Protein AF-Q0AI77-F1 (afdb_monomer)

Radius of gyration: 28.35 Å; Cα contacts (8 Å, |Δi|>4): 53; chains: 1; bounding box: 65×17×104 Å

Organism: Nitrosomonas eutropha (strain DSM 101675 / C91 / Nm57) (NCBI:txid335283)

Solvent-accessible surface area (backbone atoms only — not comparable to full-atom values): 8516 Å² total; per-residue (Å²): 138,90,80,80,88,79,81,89,73,80,82,80,58,65,65,64,56,50,51,56,51,51,53,48,52,52,51,51,49,55,51,50,53,52,51,52,50,52,51,50,55,53,51,50,51,53,55,52,52,49,51,48,50,52,53,53,49,52,51,49,57,54,66,71,29,68,75,51,51,75,75,41,63,79,51,50,58,53,50,24,54,49,50,32,50,52,40,51,56,53,47,55,51,49,52,56,50,51,52,53,52,51,54,53,48,50,54,49,48,65,62,43,72,78,50,93,56,66,71,59,56,57,60,47,55,50,52,70,49,51,53,58,53,54,51,51,49,52,44,52,53,52,35,50,40,28,76,73,70,100

Structure (mmCIF, N/CA/C/O backbone):
data_AF-Q0AI77-F1
#
_entry.id   AF-Q0AI77-F1
#
loop_
_atom_site.group_PDB
_atom_site.id
_atom_site.type_symbol
_atom_site.label_atom_id
_atom_site.label_alt_id
_atom_site.label_comp_id
_atom_site.label_asym_id
_atom_site.label_entity_id
_atom_site.label_seq_id
_atom_site.pdbx_PDB_ins_code
_atom_site.Cartn_x
_atom_site.Cartn_y
_atom_site.Cartn_z
_atom_site.occupancy
_atom_site.B_iso_or_equiv
_atom_site.auth_seq_id
_atom_site.auth_comp_id
_atom_site.auth_asym_id
_atom_site.auth_atom_id
_atom_site.pdbx_PDB_model_num
ATOM 1 N N . MET A 1 1 ? -44.154 5.226 77.833 1.00 37.69 1 MET A N 1
ATOM 2 C CA . MET A 1 1 ? -42.710 5.362 77.548 1.00 37.69 1 MET A CA 1
ATOM 3 C C . MET A 1 1 ? -42.528 5.456 76.041 1.00 37.69 1 MET A C 1
ATOM 5 O O . MET A 1 1 ? -42.998 4.585 75.324 1.00 37.69 1 MET A O 1
ATOM 9 N N . ASN A 1 2 ? -41.966 6.579 75.597 1.00 35.62 2 ASN A N 1
ATOM 10 C CA . ASN A 1 2 ? -41.735 6.973 74.206 1.00 35.62 2 ASN A CA 1
ATOM 11 C C . ASN A 1 2 ? -40.551 6.199 73.611 1.00 35.62 2 ASN A C 1
ATOM 13 O O . ASN A 1 2 ? -39.476 6.234 74.203 1.00 35.62 2 ASN A O 1
ATOM 17 N N . TYR A 1 3 ? -40.706 5.620 72.418 1.00 38.75 3 TYR A N 1
ATOM 18 C CA . TYR A 1 3 ? -39.568 5.252 71.571 1.00 38.75 3 TYR A CA 1
ATOM 19 C C . TYR A 1 3 ? -39.548 6.137 70.325 1.00 38.75 3 TYR A C 1
ATOM 21 O O . TYR A 1 3 ? -40.513 6.231 69.568 1.00 38.75 3 TYR A O 1
ATOM 29 N N . GLN A 1 4 ? -38.433 6.852 70.193 1.00 40.50 4 GLN A N 1
ATOM 30 C CA . GLN A 1 4 ? -38.133 7.831 69.160 1.00 40.50 4 GLN A CA 1
ATOM 31 C C . GLN A 1 4 ? -38.149 7.243 67.743 1.00 40.50 4 GLN A C 1
ATOM 33 O O . GLN A 1 4 ? -37.592 6.184 67.468 1.00 40.50 4 GLN A O 1
ATOM 38 N N . LYS A 1 5 ? -38.691 8.058 66.829 1.00 43.62 5 LYS A N 1
ATOM 39 C CA . LYS A 1 5 ? -38.394 8.122 65.391 1.00 43.62 5 LYS A CA 1
ATOM 40 C C . LYS A 1 5 ? -36.917 7.839 65.075 1.00 43.62 5 LYS A C 1
ATOM 42 O O . LYS A 1 5 ? -36.057 8.618 65.479 1.00 43.62 5 LYS A O 1
ATOM 47 N N . ILE A 1 6 ? -36.660 6.893 64.171 1.00 44.53 6 ILE A N 1
ATOM 48 C CA . ILE A 1 6 ? -35.495 6.961 63.278 1.00 44.53 6 ILE A CA 1
ATOM 49 C C . ILE A 1 6 ? -36.014 7.084 61.846 1.00 44.53 6 ILE A C 1
ATOM 51 O O . ILE A 1 6 ? -36.547 6.162 61.239 1.00 44.53 6 ILE A O 1
ATOM 55 N N . SER A 1 7 ? -35.898 8.311 61.348 1.00 39.50 7 SER A N 1
ATOM 56 C CA . SER A 1 7 ? -36.171 8.738 59.982 1.00 39.50 7 SER A CA 1
ATOM 57 C C . SER A 1 7 ? -35.204 8.043 59.018 1.00 39.50 7 SER A C 1
ATOM 59 O O . SER A 1 7 ? -34.034 8.417 58.958 1.00 39.50 7 SER A O 1
ATOM 61 N N . PHE A 1 8 ? -35.691 7.098 58.212 1.00 40.50 8 PHE A N 1
ATOM 62 C CA . PHE A 1 8 ? -34.935 6.483 57.115 1.00 40.50 8 PHE A CA 1
ATOM 63 C C . PHE A 1 8 ? -34.782 7.489 55.959 1.00 40.50 8 PHE A C 1
ATOM 65 O O . PHE A 1 8 ? -35.540 7.510 54.989 1.00 40.50 8 PHE A O 1
ATOM 72 N N . ARG A 1 9 ? -33.828 8.414 56.101 1.00 44.12 9 ARG A N 1
ATOM 73 C CA . ARG A 1 9 ? -33.511 9.439 55.103 1.00 44.12 9 ARG A CA 1
ATOM 74 C C . ARG A 1 9 ? -32.333 8.952 54.247 1.00 44.12 9 ARG A C 1
ATOM 76 O O . ARG A 1 9 ? -31.189 9.040 54.660 1.00 44.12 9 ARG A O 1
ATOM 83 N N . ARG A 1 10 ? -32.650 8.477 53.038 1.00 49.41 10 ARG A N 1
ATOM 84 C CA . ARG A 1 10 ? -31.887 8.686 51.790 1.00 49.41 10 ARG A CA 1
ATOM 85 C C . ARG A 1 10 ? -30.363 8.413 51.854 1.00 49.41 10 ARG A C 1
ATOM 87 O O . ARG A 1 10 ? -29.568 9.344 51.859 1.00 49.41 10 ARG A O 1
ATOM 94 N N . LEU A 1 11 ? -29.959 7.145 51.751 1.00 41.09 11 LEU A N 1
ATOM 95 C CA . LEU A 1 11 ? -28.611 6.748 51.309 1.00 41.09 11 LEU A CA 1
ATOM 96 C C . LEU A 1 11 ? -28.639 6.421 49.808 1.00 41.09 11 LEU A C 1
ATOM 98 O O . LEU A 1 11 ? -28.479 5.282 49.382 1.00 41.09 11 LEU A O 1
ATOM 102 N N . THR A 1 12 ? -28.845 7.441 48.974 1.00 46.66 12 THR A N 1
ATOM 103 C CA . THR A 1 12 ? -28.335 7.393 47.598 1.00 46.66 12 THR A CA 1
ATOM 104 C C . THR A 1 12 ? -26.819 7.516 47.699 1.00 46.66 12 THR A C 1
ATOM 106 O O . THR A 1 12 ? -26.279 8.610 47.840 1.00 46.66 12 THR A O 1
ATOM 109 N N . SER A 1 13 ? -26.153 6.366 47.737 1.00 42.06 13 SER A N 1
ATOM 110 C CA . SER A 1 13 ? -24.713 6.221 47.916 1.00 42.06 13 SER A CA 1
ATOM 111 C C . SER A 1 13 ? -23.911 7.054 46.894 1.00 42.06 13 SER A C 1
ATOM 113 O O . SER A 1 13 ? -24.087 6.835 45.690 1.00 42.06 13 SER A O 1
ATOM 115 N N . PRO A 1 14 ? -22.967 7.918 47.315 1.00 45.66 14 PRO A N 1
ATOM 116 C CA . PRO A 1 14 ? -22.027 8.591 46.407 1.00 45.66 14 PRO A CA 1
ATOM 117 C C . PRO A 1 14 ? -21.077 7.608 45.695 1.00 45.66 14 PRO A C 1
ATOM 119 O O . PRO A 1 14 ? -20.509 7.925 44.655 1.00 45.66 14 PRO A O 1
ATOM 122 N N . ILE A 1 15 ? -20.965 6.377 46.202 1.00 44.72 15 ILE A N 1
ATOM 123 C CA . ILE A 1 15 ? -20.108 5.309 45.668 1.00 44.72 15 ILE A CA 1
ATOM 124 C C . ILE A 1 15 ? -20.536 4.889 44.248 1.00 44.72 15 ILE A C 1
ATOM 126 O O . ILE A 1 15 ? -19.687 4.663 43.389 1.00 44.72 15 ILE A O 1
ATOM 130 N N . CYS A 1 16 ? -21.842 4.865 43.956 1.00 41.12 16 CYS A N 1
ATOM 131 C CA . CYS A 1 16 ? -22.358 4.486 42.634 1.00 41.12 16 CYS A CA 1
ATOM 132 C C . CYS A 1 16 ? -22.179 5.605 41.581 1.00 41.12 16 CYS A C 1
ATOM 134 O O . CYS A 1 16 ? -22.025 5.337 40.390 1.00 41.12 16 CYS A O 1
ATOM 136 N N . ALA A 1 17 ? -22.145 6.870 42.017 1.00 45.28 17 ALA A N 1
ATOM 137 C CA . ALA A 1 17 ? -21.835 8.013 41.156 1.00 45.28 17 ALA A CA 1
ATOM 138 C C . ALA A 1 17 ? -20.324 8.123 40.882 1.00 45.28 17 ALA A C 1
ATOM 140 O O . ALA A 1 17 ? -19.922 8.389 39.747 1.00 45.28 17 ALA A O 1
ATOM 141 N N . GLN A 1 18 ? -19.492 7.845 41.893 1.00 45.38 18 GLN A N 1
ATOM 142 C CA . GLN A 1 18 ? -18.037 7.806 41.770 1.00 45.38 18 GLN A CA 1
ATOM 143 C C . GLN A 1 18 ? -17.593 6.685 40.818 1.00 45.38 18 GLN A C 1
ATOM 145 O O . GLN A 1 18 ? -16.852 6.972 39.878 1.00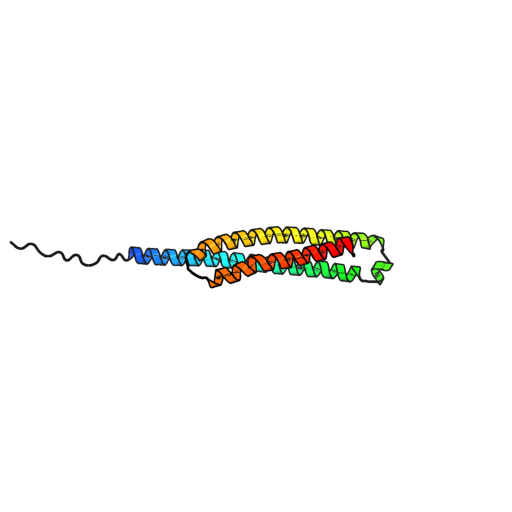 45.38 18 GLN A O 1
ATOM 150 N N . SER A 1 19 ? -18.101 5.450 4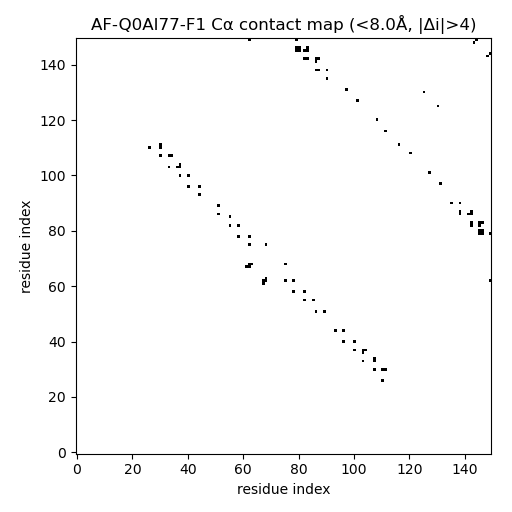0.979 1.00 49.38 19 SER A N 1
ATOM 151 C CA . SER A 1 19 ? -17.725 4.319 40.108 1.00 49.38 19 SER A CA 1
ATOM 152 C C . SER A 1 19 ? -18.095 4.590 38.648 1.00 49.38 19 SER A C 1
ATOM 154 O O . SER A 1 19 ? -17.266 4.435 37.756 1.00 49.38 19 SER A O 1
ATOM 156 N N . ARG A 1 20 ? -19.289 5.148 38.406 1.00 53.06 20 ARG A N 1
ATOM 157 C CA . ARG A 1 20 ? -19.756 5.534 37.068 1.00 53.06 20 ARG A CA 1
ATOM 158 C C . ARG A 1 20 ? -18.904 6.641 36.431 1.00 53.06 20 ARG A C 1
ATOM 160 O O . ARG A 1 20 ? -18.790 6.689 35.207 1.00 53.06 20 ARG A O 1
ATOM 167 N N . SER A 1 21 ? -18.316 7.536 37.228 1.00 60.12 21 SER A N 1
ATOM 168 C CA . SER A 1 21 ? -17.418 8.590 36.733 1.00 60.12 21 SER A CA 1
ATOM 169 C C . SER A 1 21 ? -16.022 8.058 36.381 1.00 60.12 21 SER A C 1
ATOM 171 O O . SER A 1 21 ? -15.452 8.461 35.366 1.00 60.12 21 SER A O 1
ATOM 173 N N . THR A 1 22 ? -15.501 7.111 37.166 1.00 62.84 22 THR A N 1
ATOM 174 C CA . THR A 1 22 ? -14.186 6.493 36.949 1.00 62.84 22 THR A CA 1
ATOM 175 C C . THR A 1 22 ? -14.222 5.516 35.773 1.00 62.84 22 THR A C 1
ATOM 177 O O . THR A 1 22 ? -13.325 5.551 34.934 1.00 62.84 22 THR A O 1
ATOM 180 N N . ASP A 1 23 ? -15.305 4.744 35.627 1.00 66.19 23 ASP A N 1
ATOM 181 C CA . ASP A 1 23 ? -15.529 3.849 34.484 1.00 66.19 23 ASP A CA 1
ATOM 182 C C . ASP A 1 23 ? -15.631 4.616 33.161 1.00 66.19 23 ASP A C 1
ATOM 184 O O . ASP A 1 23 ? -15.069 4.196 32.148 1.00 66.19 23 ASP A O 1
ATOM 188 N N . LYS A 1 24 ? -16.298 5.780 33.160 1.00 68.81 24 LYS A N 1
ATOM 189 C CA . LYS A 1 24 ? -16.352 6.659 31.981 1.00 68.81 24 LYS A CA 1
ATOM 190 C C . LYS A 1 24 ? -14.970 7.192 31.611 1.00 68.81 24 LYS A C 1
ATOM 192 O O . LYS A 1 24 ? -14.574 7.051 30.459 1.00 68.81 24 LYS A O 1
ATOM 197 N N . LYS A 1 25 ? -14.214 7.720 32.581 1.00 73.81 25 LYS A N 1
ATOM 198 C CA . LYS A 1 25 ? -12.850 8.228 32.346 1.00 73.81 25 LYS A CA 1
ATOM 199 C C . LYS A 1 25 ? -11.900 7.142 31.835 1.00 73.81 25 LYS A C 1
ATOM 201 O O . LYS A 1 25 ? -11.115 7.403 30.930 1.00 73.81 25 LYS A O 1
ATOM 206 N N . LEU A 1 26 ? -11.994 5.922 32.368 1.00 74.88 26 LEU A N 1
ATOM 207 C CA . LEU A 1 26 ? -11.189 4.785 31.917 1.00 74.88 26 LEU A CA 1
ATOM 208 C C . LEU A 1 26 ? -11.557 4.346 30.490 1.00 74.88 26 LEU A C 1
ATOM 210 O O . LEU A 1 26 ? -10.675 4.014 29.697 1.00 74.88 26 LEU A O 1
ATOM 214 N N . CYS A 1 27 ? -12.848 4.361 30.148 1.00 71.50 27 CYS A N 1
ATOM 215 C CA . CYS A 1 27 ? -13.322 4.047 28.801 1.00 71.50 27 CYS A CA 1
ATOM 216 C C . CYS A 1 27 ? -12.864 5.105 27.784 1.00 71.50 27 CYS A C 1
ATOM 218 O O . CYS A 1 27 ? -12.394 4.761 26.701 1.00 71.50 27 CYS A O 1
ATOM 220 N N . ASP A 1 28 ? -12.925 6.384 28.162 1.00 76.19 28 ASP A N 1
ATOM 221 C CA . ASP A 1 28 ? -12.477 7.501 27.326 1.00 76.19 28 ASP A CA 1
ATOM 222 C C . ASP A 1 28 ? -10.948 7.493 27.135 1.00 76.19 28 ASP A C 1
ATOM 224 O O . ASP A 1 28 ? -10.467 7.741 26.028 1.00 76.19 28 ASP A O 1
ATOM 228 N N . TYR A 1 29 ? -10.176 7.118 28.162 1.00 82.31 29 TYR A N 1
ATOM 229 C CA . TYR A 1 29 ? -8.727 6.911 28.053 1.00 82.31 29 TYR A CA 1
ATOM 230 C C . TYR A 1 29 ? -8.380 5.792 27.058 1.00 82.31 29 TYR A C 1
ATOM 232 O O . TYR A 1 29 ? -7.625 6.025 26.114 1.00 82.31 29 TYR A O 1
ATOM 240 N N . LYS A 1 30 ? -8.996 4.607 27.197 1.00 77.38 30 LYS A N 1
ATOM 241 C CA . LYS A 1 30 ? -8.783 3.476 26.271 1.00 77.38 30 LYS A CA 1
ATOM 242 C C . LYS A 1 30 ? -9.185 3.816 24.837 1.00 77.38 30 LYS A C 1
ATOM 244 O O . LYS A 1 30 ? -8.494 3.447 23.891 1.00 77.38 30 LYS A O 1
ATOM 249 N N . LEU A 1 31 ? -10.298 4.529 24.662 1.00 77.38 31 LEU A N 1
ATOM 250 C CA . LEU A 1 31 ? -10.739 4.984 23.346 1.00 77.38 31 LEU A CA 1
ATOM 251 C C . LEU A 1 31 ? -9.723 5.952 22.724 1.00 77.38 31 LEU A C 1
ATOM 253 O O . LEU A 1 31 ? -9.414 5.839 21.540 1.00 77.38 31 LEU A O 1
ATOM 257 N N . THR A 1 32 ? -9.176 6.869 23.524 1.00 81.38 32 THR A N 1
ATOM 258 C CA . THR A 1 32 ? -8.156 7.828 23.081 1.00 81.38 32 THR A CA 1
ATOM 259 C C . THR A 1 32 ? -6.882 7.114 22.632 1.00 81.38 32 THR A C 1
ATOM 261 O O . THR A 1 32 ? -6.367 7.400 21.553 1.00 81.38 32 THR A O 1
ATOM 264 N N . GLU A 1 33 ? -6.414 6.132 23.400 1.00 79.50 33 GLU A N 1
ATOM 265 C CA . GLU A 1 33 ? -5.238 5.321 23.068 1.00 79.50 33 GLU A CA 1
ATOM 266 C C . GLU A 1 33 ? -5.425 4.527 21.760 1.00 79.50 33 GLU A C 1
ATOM 268 O O . GLU A 1 33 ? -4.549 4.515 20.887 1.00 79.50 33 GLU A O 1
ATOM 273 N N . LEU A 1 34 ? -6.606 3.932 21.562 1.00 79.81 34 LEU A N 1
ATOM 274 C CA . LEU A 1 34 ? -6.938 3.229 20.321 1.00 79.81 34 LEU A CA 1
ATOM 275 C C . LEU A 1 34 ? -7.014 4.178 19.115 1.00 79.81 34 LEU A C 1
ATOM 277 O O . LEU A 1 34 ? -6.531 3.838 18.034 1.00 79.81 34 LEU A O 1
ATOM 281 N N . LEU A 1 35 ? -7.587 5.374 19.279 1.00 78.44 35 LEU A N 1
ATOM 282 C CA . LEU A 1 35 ? -7.652 6.379 18.214 1.00 78.44 35 LEU A CA 1
ATOM 283 C C . LEU A 1 35 ? -6.262 6.905 17.837 1.00 78.44 35 LEU A C 1
ATOM 285 O O . LEU A 1 35 ? -5.986 7.089 16.649 1.00 78.44 35 LEU A O 1
ATOM 289 N N . ILE A 1 36 ? -5.376 7.104 18.817 1.00 84.88 36 ILE A N 1
ATOM 290 C CA . ILE A 1 36 ? -3.967 7.451 18.579 1.00 84.88 36 ILE A CA 1
ATOM 291 C C . ILE A 1 36 ? -3.285 6.340 17.780 1.00 84.88 36 ILE A C 1
ATOM 293 O O . ILE A 1 36 ? -2.639 6.626 16.771 1.00 84.88 36 ILE A O 1
ATOM 297 N N . SER A 1 37 ? -3.496 5.080 18.168 1.00 80.12 37 SER A N 1
ATOM 298 C CA . SER A 1 37 ? -2.947 3.918 17.463 1.00 80.12 37 SER A CA 1
ATOM 299 C C . SER A 1 37 ? -3.430 3.868 16.010 1.00 80.12 37 SER A C 1
ATOM 301 O O . SER A 1 37 ? -2.625 3.810 15.085 1.00 80.12 37 SER A O 1
ATOM 303 N N . ILE A 1 38 ? -4.738 3.996 15.768 1.00 80.50 38 ILE A N 1
ATOM 304 C CA . ILE A 1 38 ? -5.312 4.033 14.411 1.00 80.50 38 ILE A CA 1
ATOM 305 C C . ILE A 1 38 ? -4.728 5.182 13.586 1.00 80.50 38 ILE A C 1
ATOM 307 O O . ILE A 1 38 ? -4.434 5.009 12.398 1.00 80.50 38 ILE A O 1
ATOM 311 N N . ARG A 1 39 ? -4.562 6.363 14.192 1.00 83.06 39 ARG A N 1
ATOM 312 C CA . ARG A 1 39 ? -3.971 7.524 13.522 1.00 83.06 39 ARG A CA 1
ATOM 313 C C . ARG A 1 39 ? -2.523 7.253 13.127 1.00 83.06 39 ARG A C 1
ATOM 315 O O . ARG A 1 39 ? -2.139 7.599 12.013 1.00 83.06 39 ARG A O 1
ATOM 322 N N . HIS A 1 40 ? -1.759 6.609 14.003 1.00 83.56 40 HIS A N 1
ATOM 323 C CA . HIS A 1 40 ? -0.382 6.215 13.740 1.00 83.56 40 HIS A CA 1
ATOM 324 C C . HIS A 1 40 ? -0.290 5.248 12.549 1.00 83.56 40 HIS A C 1
ATOM 326 O O . HIS A 1 40 ? 0.407 5.543 11.583 1.00 83.56 40 HIS A O 1
ATOM 332 N N . TYR A 1 41 ? -1.078 4.167 12.538 1.00 78.62 41 TYR A N 1
ATOM 333 C CA . TYR A 1 41 ? -1.100 3.221 11.411 1.00 78.62 41 TYR A CA 1
ATOM 334 C C . TYR A 1 41 ? -1.616 3.847 10.107 1.00 78.62 41 TYR A C 1
ATOM 336 O O . TYR A 1 41 ? -1.156 3.499 9.023 1.00 78.62 41 TYR A O 1
ATOM 344 N N . SER A 1 42 ? -2.537 4.810 10.194 1.00 79.94 42 SER A N 1
ATOM 345 C CA . SER A 1 42 ? -2.999 5.559 9.018 1.00 79.94 42 SER A CA 1
ATOM 346 C C . SER A 1 42 ? -1.896 6.454 8.436 1.00 79.94 42 SER A C 1
ATOM 348 O O . SER A 1 42 ? -1.747 6.517 7.218 1.00 79.94 42 SER A O 1
ATOM 350 N N . MET A 1 43 ? -1.106 7.127 9.284 1.00 84.88 43 MET A N 1
ATOM 351 C CA . MET A 1 43 ? 0.072 7.884 8.837 1.00 84.88 43 MET A CA 1
ATOM 352 C C . MET A 1 43 ? 1.139 6.965 8.242 1.00 84.88 43 MET A C 1
ATOM 354 O O . MET A 1 43 ? 1.721 7.303 7.215 1.00 84.88 43 MET A O 1
ATOM 358 N N . LEU A 1 44 ? 1.349 5.791 8.840 1.00 86.06 44 LEU A N 1
ATOM 359 C CA . LEU A 1 44 ? 2.286 4.790 8.338 1.00 86.06 44 LEU A CA 1
ATOM 360 C C . LEU A 1 44 ? 1.911 4.317 6.926 1.00 86.06 44 LEU A C 1
ATOM 362 O O . LEU A 1 44 ? 2.773 4.285 6.051 1.00 86.06 44 LEU A O 1
ATOM 366 N N . ARG A 1 45 ? 0.617 4.057 6.674 1.00 84.19 45 ARG A N 1
ATOM 367 C CA . ARG A 1 45 ? 0.096 3.744 5.330 1.00 84.19 45 ARG A CA 1
ATOM 368 C C . ARG A 1 45 ? 0.461 4.831 4.327 1.00 84.19 45 ARG A C 1
ATOM 370 O O . ARG A 1 45 ? 0.990 4.539 3.263 1.00 84.19 45 ARG A O 1
ATOM 377 N N . PHE A 1 46 ? 0.209 6.090 4.680 1.00 85.38 46 PHE A N 1
ATOM 378 C CA . PHE A 1 46 ? 0.484 7.224 3.800 1.00 85.38 46 PHE A CA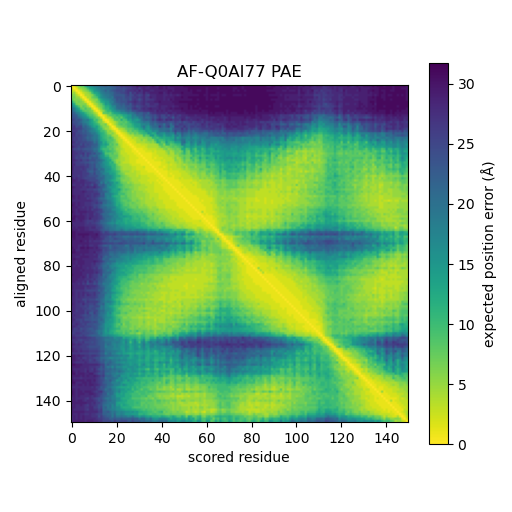 1
ATOM 379 C C . PHE A 1 46 ? 1.982 7.392 3.512 1.00 85.38 46 PHE A C 1
ATOM 381 O O . PHE A 1 46 ? 2.368 7.612 2.364 1.00 85.38 46 PHE A O 1
ATOM 388 N N . ALA A 1 47 ? 2.833 7.244 4.529 1.00 88.50 47 ALA A N 1
ATOM 389 C CA . ALA A 1 47 ? 4.282 7.325 4.372 1.00 88.50 47 ALA A CA 1
ATOM 390 C C . ALA A 1 47 ? 4.802 6.248 3.408 1.00 88.50 47 ALA A C 1
ATOM 392 O O . ALA A 1 47 ? 5.568 6.541 2.494 1.00 88.50 47 ALA A O 1
ATOM 393 N N . ILE A 1 48 ? 4.330 5.014 3.564 1.00 85.94 48 ILE A N 1
ATOM 394 C CA . ILE A 1 48 ? 4.785 3.877 2.759 1.00 85.94 48 ILE A CA 1
ATOM 395 C C . ILE A 1 48 ? 4.245 3.946 1.336 1.00 85.94 48 ILE A C 1
ATOM 397 O O . ILE A 1 48 ? 4.995 3.702 0.394 1.00 85.94 48 ILE A O 1
ATOM 401 N N . LEU A 1 49 ? 3.001 4.389 1.155 1.00 85.31 49 LEU A N 1
ATOM 402 C CA . LEU A 1 49 ? 2.444 4.664 -0.168 1.00 85.31 49 LEU A CA 1
ATOM 403 C C . LEU A 1 49 ? 3.241 5.761 -0.897 1.00 85.31 49 LEU A C 1
ATOM 405 O O . LEU A 1 49 ? 3.480 5.665 -2.096 1.00 85.31 49 LEU A O 1
ATOM 409 N N . THR A 1 50 ? 3.696 6.785 -0.171 1.00 87.81 50 THR A N 1
ATOM 410 C CA . THR A 1 50 ? 4.527 7.861 -0.735 1.00 87.81 50 THR A CA 1
ATOM 411 C C . THR A 1 50 ? 5.875 7.327 -1.213 1.00 87.81 50 THR A C 1
ATOM 413 O O . THR A 1 50 ? 6.295 7.630 -2.328 1.00 87.81 50 THR A O 1
ATOM 416 N N . ILE A 1 51 ? 6.534 6.490 -0.405 1.00 89.62 51 ILE A N 1
ATOM 417 C CA . ILE A 1 51 ? 7.791 5.834 -0.791 1.00 89.62 51 ILE A CA 1
ATOM 418 C C . ILE A 1 51 ? 7.566 4.950 -2.022 1.00 89.62 51 ILE A C 1
ATOM 420 O O . ILE A 1 51 ? 8.349 5.011 -2.967 1.00 89.62 51 ILE A O 1
ATOM 424 N N . TYR A 1 52 ? 6.476 4.182 -2.047 1.00 88.56 52 TYR A N 1
ATOM 425 C CA . TYR A 1 52 ? 6.116 3.348 -3.190 1.00 88.56 52 TYR A CA 1
ATOM 426 C C . TYR A 1 52 ? 5.960 4.163 -4.478 1.00 88.56 52 TYR A C 1
ATOM 428 O O . TYR A 1 52 ? 6.528 3.792 -5.505 1.00 88.56 52 TYR A O 1
ATOM 436 N N . PHE A 1 53 ? 5.238 5.286 -4.432 1.00 88.38 53 PHE A N 1
ATOM 437 C CA . PHE A 1 53 ? 5.081 6.163 -5.592 1.00 88.38 53 PHE A CA 1
ATOM 438 C C . PHE A 1 53 ? 6.397 6.814 -6.018 1.00 88.38 53 PHE A C 1
ATOM 440 O O . PHE A 1 53 ? 6.642 6.935 -7.214 1.00 88.38 53 PHE A O 1
ATOM 447 N N . ALA A 1 54 ? 7.261 7.192 -5.074 1.00 89.81 54 ALA A N 1
ATOM 448 C CA . ALA A 1 54 ? 8.574 7.748 -5.390 1.00 89.81 54 ALA A CA 1
ATOM 449 C C . ALA A 1 54 ? 9.474 6.720 -6.097 1.00 89.81 54 ALA A C 1
ATOM 451 O O . ALA A 1 54 ? 10.068 7.028 -7.129 1.00 89.81 54 ALA A O 1
ATOM 452 N N . VAL A 1 55 ? 9.533 5.488 -5.581 1.00 87.75 55 VAL A N 1
ATOM 453 C CA . VAL A 1 55 ? 10.324 4.401 -6.178 1.00 87.75 55 VAL A CA 1
ATOM 454 C C . VAL A 1 55 ? 9.747 4.002 -7.536 1.00 87.75 55 VAL A C 1
ATOM 456 O O . VAL A 1 55 ? 10.471 3.997 -8.527 1.00 87.75 55 VAL A O 1
ATOM 459 N N . SER A 1 56 ? 8.440 3.741 -7.613 1.00 86.25 56 SER A N 1
ATOM 460 C CA . SER A 1 56 ? 7.773 3.332 -8.858 1.00 86.25 56 SER A CA 1
ATOM 461 C C . SER A 1 56 ? 7.837 4.423 -9.924 1.00 86.25 56 SER A C 1
ATOM 463 O O . SER A 1 56 ? 8.108 4.129 -11.084 1.00 86.25 56 SER A O 1
ATOM 465 N N . GLY A 1 57 ? 7.646 5.687 -9.536 1.00 85.62 57 GLY A N 1
ATOM 466 C CA . GLY A 1 57 ? 7.787 6.840 -10.423 1.00 85.62 57 GLY A CA 1
ATOM 467 C C . GLY A 1 57 ? 9.219 7.015 -10.926 1.00 85.62 57 GLY A C 1
ATOM 468 O O . GLY A 1 57 ? 9.422 7.253 -12.112 1.00 85.62 57 GLY A O 1
ATOM 469 N N . GLY A 1 58 ? 10.220 6.826 -10.061 1.00 85.50 58 GLY A N 1
ATOM 470 C CA . GLY A 1 58 ? 11.630 6.848 -10.455 1.00 85.50 58 GLY A CA 1
ATOM 471 C C . GLY A 1 58 ? 11.986 5.741 -11.452 1.00 85.50 58 GLY A C 1
ATOM 472 O O . GLY A 1 58 ? 12.665 6.009 -12.445 1.00 85.50 58 GLY A O 1
ATOM 473 N N . LEU A 1 59 ? 11.481 4.522 -11.229 1.00 84.31 59 LEU A N 1
ATOM 474 C CA . LEU A 1 59 ? 11.637 3.412 -12.173 1.00 84.31 59 LEU A CA 1
ATOM 475 C C . LEU A 1 59 ? 10.947 3.711 -13.511 1.00 84.31 59 LEU A C 1
ATOM 477 O O . LEU A 1 59 ? 11.557 3.511 -14.555 1.00 84.31 59 LEU A O 1
ATOM 481 N N . LEU A 1 60 ? 9.719 4.236 -13.490 1.00 83.88 60 LEU A N 1
ATOM 482 C CA . LEU A 1 60 ? 8.961 4.614 -14.689 1.00 83.88 60 LEU A CA 1
ATOM 483 C C . LEU A 1 60 ? 9.684 5.666 -15.536 1.00 83.88 60 LEU A C 1
ATOM 485 O O . LEU A 1 60 ? 9.782 5.514 -16.750 1.00 83.88 60 LEU A O 1
ATOM 489 N N . VAL A 1 61 ? 10.217 6.717 -14.906 1.00 86.00 61 VAL A N 1
ATOM 490 C CA . VAL A 1 61 ? 10.959 7.775 -15.611 1.00 86.00 61 VAL A CA 1
ATOM 491 C C . VAL A 1 61 ? 12.179 7.203 -16.328 1.00 86.00 61 VAL A C 1
ATOM 493 O O . VAL A 1 61 ? 12.456 7.592 -17.457 1.00 86.00 61 VAL A O 1
ATOM 496 N N . LYS A 1 62 ? 12.896 6.267 -15.696 1.00 79.94 62 LYS A N 1
ATOM 497 C CA . LYS A 1 62 ? 14.052 5.604 -16.311 1.00 79.94 62 LYS A CA 1
ATOM 498 C C . LYS A 1 62 ? 13.664 4.590 -17.378 1.00 79.94 62 LYS A C 1
ATOM 500 O O . LYS A 1 62 ? 14.373 4.474 -18.369 1.00 79.94 62 LYS A O 1
ATOM 505 N N . PHE A 1 63 ? 12.540 3.908 -17.200 1.00 78.00 63 PHE A N 1
ATOM 506 C CA . PHE A 1 63 ? 12.014 2.962 -18.174 1.00 78.00 63 PHE A CA 1
ATOM 507 C C . PHE A 1 63 ? 11.608 3.650 -19.490 1.00 78.00 63 PHE A C 1
ATOM 509 O O . PHE A 1 63 ? 11.942 3.165 -20.565 1.00 78.00 63 PHE A O 1
ATOM 516 N N . PHE A 1 64 ? 10.958 4.816 -19.422 1.00 78.50 64 PHE A N 1
ATOM 517 C CA . PHE A 1 64 ? 10.569 5.596 -20.608 1.00 78.50 64 PHE A CA 1
ATOM 518 C C . PHE A 1 64 ? 11.689 6.482 -21.184 1.00 78.50 64 PHE A C 1
ATOM 520 O O . PHE A 1 64 ? 11.470 7.198 -22.165 1.00 78.50 64 PHE A O 1
ATOM 527 N N . ASP A 1 65 ? 12.891 6.453 -20.605 1.00 81.38 65 ASP A N 1
ATOM 528 C CA . ASP A 1 65 ? 14.028 7.221 -21.102 1.00 81.38 65 ASP A CA 1
ATOM 529 C C . ASP A 1 65 ? 14.599 6.571 -22.376 1.00 81.38 65 ASP A C 1
ATOM 531 O O . ASP A 1 65 ? 15.321 5.570 -22.338 1.00 81.38 65 ASP A O 1
ATOM 535 N N . SER A 1 66 ? 14.261 7.157 -23.528 1.00 67.50 66 SER A N 1
ATOM 536 C CA . SER A 1 66 ? 14.661 6.669 -24.858 1.00 67.50 66 SER A CA 1
ATOM 537 C C . SER A 1 66 ? 16.175 6.489 -25.031 1.00 67.50 66 SER A C 1
ATOM 539 O O . SER A 1 66 ? 16.602 5.577 -25.741 1.00 67.50 66 SER A O 1
ATOM 541 N N . GLY A 1 67 ? 16.990 7.302 -24.347 1.00 68.00 67 GLY A N 1
ATOM 542 C CA . GLY A 1 67 ? 18.449 7.200 -24.403 1.00 68.00 67 GLY A CA 1
ATOM 543 C C . GLY A 1 67 ? 18.995 5.995 -23.637 1.00 68.00 67 GLY A C 1
ATOM 544 O O . GLY A 1 67 ? 19.986 5.401 -24.049 1.00 68.00 67 GLY A O 1
ATOM 545 N N . PHE A 1 68 ? 18.330 5.593 -22.552 1.00 67.69 68 PHE A N 1
ATOM 546 C CA . PHE A 1 68 ? 18.725 4.439 -21.746 1.00 67.69 68 PHE A CA 1
ATOM 547 C C . PHE A 1 68 ? 18.250 3.125 -22.379 1.00 67.69 68 PHE A C 1
ATOM 549 O O . PHE A 1 68 ? 19.016 2.166 -22.474 1.00 67.69 68 PHE A O 1
ATOM 556 N N . SER A 1 69 ? 17.014 3.108 -22.891 1.00 64.44 69 SER A N 1
ATOM 557 C CA . SER A 1 69 ? 16.416 1.928 -23.526 1.00 64.44 69 SER A CA 1
ATOM 558 C C . SER A 1 69 ? 17.133 1.497 -24.809 1.00 64.44 69 SE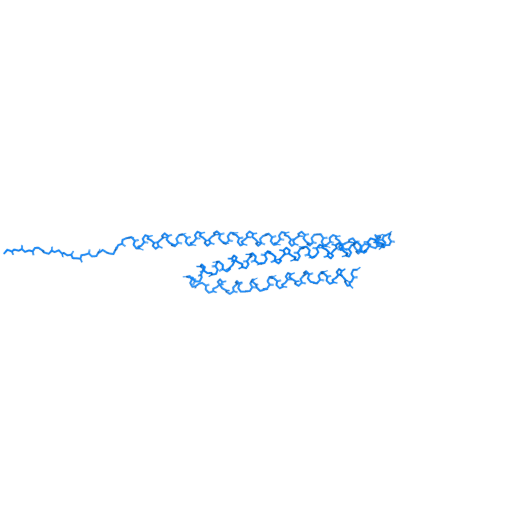R A C 1
ATOM 560 O O . SER A 1 69 ? 17.148 0.307 -25.112 1.00 64.44 69 SER A O 1
ATOM 562 N N . GLN A 1 70 ? 17.722 2.430 -25.567 1.00 65.62 70 GLN A N 1
ATOM 563 C CA . GLN A 1 70 ? 18.512 2.090 -26.758 1.00 65.62 70 GLN A CA 1
ATOM 564 C C . GLN A 1 70 ? 19.916 1.573 -26.426 1.00 65.62 70 GLN A C 1
ATOM 566 O O . GLN A 1 70 ? 20.489 0.839 -27.226 1.00 65.62 70 GLN A O 1
ATOM 571 N N . HIS A 1 71 ? 20.479 1.963 -25.279 1.00 70.62 71 HIS A N 1
ATOM 572 C CA . HIS A 1 71 ? 21.861 1.639 -24.916 1.00 70.62 71 HIS A CA 1
ATOM 573 C C . HIS A 1 71 ? 21.987 0.335 -24.116 1.00 70.62 71 HIS A C 1
ATOM 575 O O . HIS A 1 71 ? 23.026 -0.311 -24.205 1.00 70.62 71 HIS A O 1
ATOM 581 N N . TYR A 1 72 ? 20.947 -0.053 -23.363 1.00 72.25 72 TYR A N 1
ATOM 582 C CA . TYR A 1 72 ? 20.955 -1.239 -22.493 1.00 72.25 72 TYR A CA 1
ATOM 583 C C . TYR A 1 72 ? 19.640 -2.040 -22.570 1.00 72.25 72 TYR A C 1
ATOM 585 O O . TYR A 1 72 ? 18.850 -2.043 -21.616 1.00 72.25 72 TYR A O 1
ATOM 593 N N . PRO A 1 73 ? 19.365 -2.725 -23.692 1.00 70.88 73 PRO A N 1
ATOM 594 C CA . PRO A 1 73 ? 18.137 -3.501 -23.862 1.00 70.88 73 PRO A CA 1
ATOM 595 C C . PRO A 1 73 ? 18.014 -4.664 -22.862 1.00 70.88 73 PRO A C 1
ATOM 597 O O . PRO A 1 73 ? 16.915 -4.999 -22.432 1.00 70.88 73 PRO A O 1
ATOM 600 N N . GLU A 1 74 ? 19.127 -5.249 -22.421 1.00 72.75 74 GLU A N 1
ATOM 601 C CA . GLU A 1 74 ? 19.159 -6.313 -21.411 1.00 72.75 74 GLU A CA 1
ATOM 602 C C . GLU A 1 74 ? 18.745 -5.844 -20.007 1.00 72.75 74 GLU A C 1
ATOM 604 O O . GLU A 1 74 ? 18.258 -6.642 -19.202 1.00 72.75 74 GLU A O 1
ATOM 609 N N . LEU A 1 75 ? 18.886 -4.547 -19.707 1.00 74.19 75 LEU A N 1
ATOM 610 C CA . LEU A 1 75 ? 18.469 -3.985 -18.423 1.00 74.19 75 LEU A CA 1
ATOM 611 C C . LEU A 1 75 ? 16.953 -3.765 -18.354 1.00 74.19 75 LEU A C 1
ATOM 613 O O . LEU A 1 75 ? 16.416 -3.727 -17.250 1.00 74.19 75 LEU A O 1
ATOM 617 N N . LEU A 1 76 ? 16.240 -3.687 -19.486 1.00 74.31 76 LEU A N 1
ATOM 618 C CA . LEU A 1 76 ? 14.777 -3.515 -19.509 1.00 74.31 76 LEU A CA 1
ATOM 619 C C . LEU A 1 76 ? 14.058 -4.628 -18.735 1.00 74.31 76 LEU A C 1
ATOM 621 O O . LEU A 1 76 ? 13.186 -4.347 -17.913 1.00 74.31 76 LEU A O 1
ATOM 625 N N . TRP A 1 77 ? 14.502 -5.876 -18.905 1.00 76.06 77 TRP A N 1
ATOM 626 C CA . TRP A 1 77 ? 13.978 -7.020 -18.152 1.00 76.06 77 TRP A CA 1
ATOM 627 C C . TRP A 1 77 ? 14.221 -6.885 -16.639 1.00 76.06 77 TRP A C 1
ATOM 629 O O . TRP A 1 77 ? 13.359 -7.214 -15.825 1.00 76.06 77 TRP A O 1
ATOM 639 N N . LEU A 1 78 ? 15.374 -6.346 -16.232 1.00 79.62 78 LEU A N 1
ATOM 640 C CA . LEU A 1 78 ? 15.670 -6.072 -14.821 1.00 79.62 78 LEU A CA 1
ATOM 641 C C . LEU A 1 78 ? 14.761 -4.979 -14.243 1.00 79.62 78 LEU A C 1
ATOM 643 O O . LEU A 1 78 ? 14.381 -5.076 -13.077 1.00 79.62 78 LEU A O 1
ATOM 647 N N . PHE A 1 79 ? 14.368 -3.977 -15.036 1.00 80.50 79 PHE A N 1
ATOM 648 C CA . PHE A 1 79 ? 13.385 -2.971 -14.618 1.00 80.50 79 PHE A CA 1
ATOM 649 C C . PHE A 1 79 ? 11.983 -3.566 -14.461 1.00 80.50 79 PHE A C 1
ATOM 651 O O . PHE A 1 79 ? 11.331 -3.272 -13.460 1.00 80.50 79 PHE A O 1
ATOM 658 N N . GLN A 1 80 ? 11.551 -4.443 -15.372 1.00 81.19 80 GLN A N 1
ATOM 659 C CA . GLN A 1 80 ? 10.283 -5.175 -15.249 1.00 81.19 80 GLN A CA 1
ATOM 660 C C . GLN A 1 80 ? 10.246 -6.036 -13.980 1.00 81.19 80 GLN A C 1
ATOM 662 O O . GLN A 1 80 ? 9.348 -5.902 -13.145 1.00 81.19 80 GLN A O 1
ATOM 667 N N . VAL A 1 81 ? 11.262 -6.887 -13.789 1.00 84.25 81 VAL A N 1
ATOM 668 C CA . VAL A 1 81 ? 11.362 -7.777 -12.623 1.00 84.25 81 VAL A CA 1
ATOM 669 C C . VAL A 1 81 ? 11.521 -6.972 -11.332 1.00 84.25 81 VAL A C 1
ATOM 671 O O . VAL A 1 81 ? 10.888 -7.290 -10.323 1.00 84.25 81 VAL A O 1
ATOM 674 N N . GLY A 1 82 ? 12.321 -5.905 -11.353 1.00 84.06 82 GLY A N 1
ATOM 675 C CA . GLY A 1 82 ? 12.512 -5.001 -10.222 1.00 84.06 82 GLY A CA 1
ATOM 676 C C . GLY A 1 82 ? 11.221 -4.284 -9.831 1.00 84.06 82 GLY A C 1
ATOM 677 O O . GLY A 1 82 ? 10.822 -4.330 -8.668 1.00 84.06 82 GLY A O 1
ATOM 678 N N . GLY A 1 83 ? 10.525 -3.687 -10.799 1.00 84.50 83 GLY A N 1
ATOM 679 C CA . GLY A 1 83 ? 9.245 -3.011 -10.594 1.00 84.50 83 GLY A CA 1
ATOM 680 C C . GLY A 1 83 ? 8.147 -3.955 -10.103 1.00 84.50 83 GLY A C 1
ATOM 681 O O . GLY A 1 83 ? 7.444 -3.641 -9.136 1.00 84.50 83 GLY A O 1
ATOM 682 N N . GLY A 1 84 ? 8.058 -5.157 -10.679 1.00 85.88 84 GLY A N 1
ATOM 683 C CA . GLY A 1 84 ? 7.154 -6.212 -10.221 1.00 85.88 84 GLY A CA 1
ATOM 684 C C . GLY A 1 84 ? 7.447 -6.652 -8.783 1.00 85.88 84 GLY A C 1
ATOM 685 O O . GLY A 1 84 ? 6.541 -6.694 -7.951 1.00 85.88 84 GLY A O 1
ATOM 686 N N . THR A 1 85 ? 8.718 -6.896 -8.450 1.00 87.62 85 THR A N 1
ATOM 687 C CA . THR A 1 85 ? 9.139 -7.318 -7.102 1.00 87.62 85 THR A CA 1
ATOM 688 C C . THR A 1 85 ? 8.849 -6.245 -6.054 1.00 87.62 85 THR A C 1
ATOM 690 O O . THR A 1 85 ? 8.310 -6.554 -4.990 1.00 87.62 85 THR A O 1
ATOM 693 N N . VAL A 1 86 ? 9.143 -4.975 -6.360 1.00 87.56 86 VAL A N 1
ATOM 694 C CA . VAL A 1 86 ? 8.799 -3.836 -5.493 1.00 87.56 86 VAL A CA 1
ATOM 695 C C . VAL A 1 86 ? 7.287 -3.785 -5.277 1.00 87.56 86 VAL A C 1
ATOM 697 O O . VAL A 1 86 ? 6.830 -3.716 -4.139 1.00 87.56 86 VAL A O 1
ATOM 700 N N . THR A 1 87 ? 6.496 -3.906 -6.342 1.00 88.62 87 THR A N 1
ATOM 701 C CA . THR A 1 87 ? 5.029 -3.885 -6.249 1.00 88.62 87 THR A CA 1
ATOM 702 C C . THR A 1 87 ? 4.494 -5.009 -5.356 1.00 88.62 87 THR A C 1
ATOM 704 O O . THR A 1 87 ? 3.648 -4.757 -4.500 1.00 88.62 87 THR A O 1
ATOM 707 N N . ILE A 1 88 ? 5.033 -6.228 -5.476 1.00 87.94 88 ILE A N 1
ATOM 708 C CA . ILE A 1 88 ? 4.655 -7.372 -4.630 1.00 87.94 88 ILE A CA 1
ATOM 709 C C . ILE A 1 88 ? 5.025 -7.126 -3.162 1.00 87.94 88 ILE A C 1
ATOM 711 O O . ILE A 1 88 ? 4.198 -7.347 -2.276 1.00 87.94 88 ILE A O 1
ATOM 715 N N . ALA A 1 89 ? 6.243 -6.651 -2.885 1.00 88.25 89 ALA A N 1
ATOM 716 C CA . ALA A 1 89 ? 6.701 -6.399 -1.520 1.00 88.25 89 ALA A CA 1
ATOM 717 C C . ALA A 1 89 ? 5.815 -5.364 -0.802 1.00 88.25 89 ALA A C 1
ATOM 719 O O . ALA A 1 89 ? 5.388 -5.584 0.335 1.00 88.25 89 ALA A O 1
ATOM 720 N N . PHE A 1 90 ? 5.480 -4.265 -1.484 1.00 87.94 90 PHE A N 1
ATOM 721 C CA . PHE A 1 90 ? 4.589 -3.240 -0.940 1.00 87.94 90 PHE A CA 1
ATOM 722 C C . PHE A 1 90 ? 3.136 -3.721 -0.826 1.00 87.94 90 PHE A C 1
ATOM 724 O O . PHE A 1 90 ? 2.458 -3.364 0.136 1.00 87.94 90 PHE A O 1
ATOM 731 N N . PHE A 1 91 ? 2.669 -4.580 -1.734 1.00 87.12 91 PHE A N 1
ATOM 732 C CA . PHE A 1 91 ? 1.339 -5.182 -1.640 1.00 87.12 91 PHE A CA 1
ATOM 733 C C . PHE A 1 91 ? 1.195 -6.091 -0.410 1.00 87.12 91 PHE A C 1
ATOM 735 O O . PHE A 1 91 ? 0.208 -5.993 0.319 1.00 87.12 91 PHE A O 1
ATOM 742 N N . ILE A 1 92 ? 2.197 -6.928 -0.120 1.00 87.50 92 ILE A N 1
ATOM 743 C CA . ILE A 1 92 ? 2.215 -7.760 1.096 1.00 87.50 92 ILE A CA 1
ATOM 744 C C . ILE A 1 92 ? 2.190 -6.874 2.344 1.00 87.50 92 ILE A C 1
ATOM 746 O O . ILE A 1 92 ? 1.426 -7.133 3.276 1.00 87.50 92 ILE A O 1
ATOM 750 N N . TYR A 1 93 ? 2.998 -5.812 2.353 1.00 86.69 93 TYR A N 1
ATOM 751 C CA . TYR A 1 93 ? 3.011 -4.859 3.456 1.00 86.69 93 TYR A CA 1
ATOM 752 C C . TYR A 1 93 ? 1.629 -4.227 3.678 1.00 86.69 93 TYR A C 1
ATOM 754 O O . TYR A 1 93 ? 1.148 -4.162 4.812 1.00 86.69 93 TYR A O 1
ATOM 762 N N . GLU A 1 94 ? 0.964 -3.810 2.600 1.00 84.12 94 GLU A N 1
ATOM 763 C CA . GLU A 1 94 ? -0.374 -3.224 2.649 1.00 84.12 94 GLU A CA 1
ATOM 764 C C . GLU A 1 94 ? -1.410 -4.200 3.221 1.00 84.12 94 GLU A C 1
ATOM 766 O O . GLU A 1 94 ? -2.243 -3.797 4.033 1.00 84.12 94 GLU A O 1
ATOM 771 N N . ILE A 1 95 ? -1.345 -5.488 2.862 1.00 85.38 95 ILE A N 1
ATOM 772 C CA . ILE A 1 95 ? -2.224 -6.523 3.430 1.00 85.38 95 ILE A CA 1
ATOM 773 C C . ILE A 1 95 ? -2.036 -6.614 4.946 1.00 85.38 95 ILE A C 1
ATOM 775 O O . ILE A 1 95 ? -3.015 -6.560 5.691 1.00 85.38 95 ILE A O 1
ATOM 779 N N . VAL A 1 96 ? -0.789 -6.714 5.414 1.00 86.06 96 VAL A N 1
ATOM 780 C CA . VAL A 1 96 ? -0.480 -6.820 6.851 1.00 86.06 96 VAL A CA 1
ATOM 781 C C . VAL A 1 96 ? -0.946 -5.573 7.607 1.00 86.06 96 VAL A C 1
ATOM 783 O O . VAL A 1 96 ? -1.485 -5.668 8.715 1.00 86.06 96 VAL A O 1
ATOM 786 N N . LEU A 1 97 ? -0.767 -4.392 7.015 1.00 83.94 97 LEU A N 1
ATOM 787 C CA . LEU A 1 97 ? -1.200 -3.135 7.608 1.00 83.94 97 LEU A CA 1
ATOM 788 C C . LEU A 1 97 ? -2.731 -3.024 7.675 1.00 83.94 97 LEU A C 1
ATOM 790 O O . LEU A 1 97 ? -3.261 -2.603 8.707 1.00 83.94 97 LEU A O 1
ATOM 794 N N . ASP A 1 98 ? -3.441 -3.417 6.612 1.00 84.25 98 ASP A N 1
ATOM 795 C CA . ASP A 1 98 ? -4.908 -3.401 6.572 1.00 84.25 98 ASP A CA 1
ATOM 796 C C . ASP A 1 98 ? -5.496 -4.365 7.610 1.00 84.25 98 ASP A C 1
ATOM 798 O O . ASP A 1 98 ? -6.428 -4.005 8.332 1.00 84.25 98 ASP A O 1
ATOM 802 N N . ASP A 1 99 ? -4.898 -5.546 7.778 1.00 83.75 99 ASP A N 1
ATOM 803 C CA . ASP A 1 99 ? -5.302 -6.518 8.795 1.00 83.75 99 ASP A CA 1
ATOM 804 C C . ASP A 1 99 ? -5.142 -5.970 10.221 1.00 83.75 99 ASP A C 1
ATOM 806 O O . ASP A 1 99 ? -6.051 -6.088 11.054 1.00 83.75 99 ASP A O 1
ATOM 810 N N . ASN A 1 100 ? -4.020 -5.303 10.503 1.00 81.50 100 ASN A N 1
ATOM 811 C CA . ASN A 1 100 ? -3.784 -4.655 11.793 1.00 81.50 100 ASN A CA 1
ATOM 812 C C . ASN A 1 100 ? -4.777 -3.510 12.049 1.00 81.50 100 ASN A C 1
ATOM 814 O O . ASN A 1 100 ? -5.381 -3.437 13.125 1.00 81.50 100 ASN A O 1
ATOM 818 N N . LEU A 1 101 ? -5.022 -2.657 11.050 1.00 79.38 101 LEU A N 1
ATOM 819 C CA . LEU A 1 101 ? -6.019 -1.585 11.126 1.00 79.38 101 LEU A CA 1
ATOM 820 C C . LEU A 1 101 ? -7.432 -2.134 11.353 1.00 79.38 101 LEU A C 1
ATOM 822 O O . LEU A 1 101 ? -8.162 -1.606 12.194 1.00 79.38 101 LEU A O 1
ATOM 826 N N . ARG A 1 102 ? -7.819 -3.218 10.670 1.0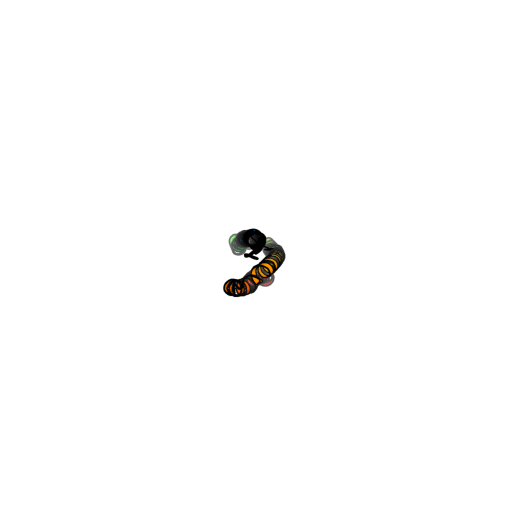0 80.56 102 ARG A N 1
ATOM 827 C CA . ARG A 1 102 ? -9.121 -3.879 10.860 1.00 80.56 102 ARG A CA 1
ATOM 828 C C . ARG A 1 102 ? -9.288 -4.407 12.279 1.00 80.56 102 ARG A C 1
ATOM 830 O O . ARG A 1 102 ? -10.364 -4.244 12.858 1.00 80.56 102 ARG A O 1
ATOM 837 N N . ARG A 1 103 ? -8.253 -5.025 12.857 1.00 80.62 103 ARG A N 1
ATOM 838 C CA . ARG A 1 103 ? -8.280 -5.525 14.245 1.00 80.62 103 ARG A CA 1
ATOM 839 C C . ARG A 1 103 ? -8.450 -4.384 15.249 1.00 80.62 103 ARG A C 1
ATOM 841 O O . ARG A 1 103 ? -9.317 -4.467 16.120 1.00 80.62 103 ARG A O 1
ATOM 848 N N . LEU A 1 104 ? -7.703 -3.293 15.081 1.00 78.19 104 LEU A N 1
ATOM 849 C CA . LEU A 1 104 ? -7.818 -2.100 15.928 1.00 78.19 104 LEU A CA 1
ATOM 850 C C . LEU A 1 104 ? -9.201 -1.456 15.816 1.00 78.19 104 LEU A C 1
ATOM 852 O O . LEU A 1 104 ? -9.832 -1.153 16.829 1.00 78.19 104 LEU A O 1
ATOM 856 N N . TRP A 1 105 ? -9.726 -1.325 14.598 1.00 74.44 105 TRP A N 1
ATOM 857 C CA . TRP A 1 105 ? -11.060 -0.776 14.379 1.00 74.44 105 TRP A CA 1
ATOM 858 C C . TRP A 1 105 ? -12.180 -1.654 14.932 1.00 74.44 105 TRP A C 1
ATOM 860 O O . TRP A 1 105 ? -13.167 -1.112 15.424 1.00 74.44 105 TRP A O 1
ATOM 870 N N . LYS A 1 106 ? -12.043 -2.986 14.905 1.00 78.38 106 LYS A N 1
ATOM 871 C CA . LYS A 1 106 ? -12.985 -3.893 15.585 1.00 78.38 106 LYS A CA 1
ATOM 872 C C . LYS A 1 106 ? -12.988 -3.663 17.101 1.00 78.38 106 LYS A C 1
ATOM 874 O O . LYS A 1 106 ? -14.062 -3.626 17.696 1.00 78.38 106 LYS A O 1
ATOM 879 N N . SER A 1 107 ? -11.819 -3.445 17.707 1.00 75.06 107 SER A N 1
ATOM 880 C CA . SER A 1 107 ? -11.692 -3.129 19.140 1.00 75.06 107 SER A CA 1
ATOM 881 C C . SER A 1 107 ? -12.328 -1.778 19.498 1.00 75.06 107 SER A C 1
ATOM 883 O O . SER A 1 107 ? -13.093 -1.666 20.462 1.00 75.06 107 SER A O 1
ATOM 885 N N . VAL A 1 108 ? -12.112 -0.757 18.660 1.00 74.06 108 VAL A N 1
ATOM 886 C CA . VAL A 1 108 ? -12.785 0.543 18.800 1.00 74.06 108 VAL A CA 1
ATOM 887 C C . VAL A 1 108 ? -14.290 0.401 18.644 1.00 74.06 108 VAL A C 1
ATOM 889 O O . VAL A 1 108 ? -15.028 0.897 19.487 1.00 74.06 108 VAL A O 1
ATOM 892 N N . ALA A 1 109 ? -14.765 -0.317 17.626 1.00 70.88 109 ALA A N 1
ATOM 893 C CA . ALA A 1 109 ? -16.191 -0.531 17.412 1.00 70.88 109 ALA A CA 1
ATOM 894 C C . ALA A 1 109 ? -16.849 -1.244 18.603 1.00 70.88 109 ALA A C 1
ATOM 896 O O . ALA A 1 109 ? -17.942 -0.856 18.997 1.00 70.88 109 ALA A O 1
ATOM 897 N N . ALA A 1 110 ? -16.184 -2.225 19.223 1.00 72.62 110 ALA A N 1
ATOM 898 C CA . ALA A 1 110 ? -16.683 -2.896 20.426 1.00 72.62 110 ALA A CA 1
ATOM 899 C C . ALA A 1 110 ? -16.770 -1.958 21.646 1.00 72.62 110 ALA A C 1
ATOM 901 O O . ALA A 1 110 ? -17.683 -2.087 22.462 1.00 72.62 110 ALA A O 1
ATOM 902 N N . THR A 1 111 ? -15.852 -0.995 21.751 1.00 68.62 111 THR A N 1
ATOM 903 C CA . THR A 1 111 ? -15.826 0.002 22.835 1.00 68.62 111 THR A CA 1
ATOM 904 C C . THR A 1 111 ? -16.859 1.112 22.607 1.00 68.62 111 THR A C 1
ATOM 906 O O . THR A 1 111 ? -17.541 1.527 23.543 1.00 68.62 111 THR A O 1
ATOM 909 N N . VAL A 1 112 ? -17.024 1.548 21.353 1.00 65.50 112 VAL A N 1
ATOM 910 C CA . VAL A 1 112 ? -17.960 2.604 20.944 1.00 65.50 112 VAL A CA 1
ATOM 911 C C . VAL A 1 112 ? -19.394 2.095 20.875 1.00 65.50 112 VAL A C 1
ATOM 913 O O . VAL A 1 112 ? -20.270 2.842 21.258 1.00 65.50 112 VAL A O 1
ATOM 916 N N . ARG A 1 113 ? -19.682 0.829 20.526 1.00 56.47 113 ARG A N 1
ATOM 917 C CA . ARG A 1 113 ? -21.067 0.292 20.493 1.00 56.47 113 ARG A CA 1
ATOM 918 C C . ARG A 1 113 ? -21.835 0.410 21.820 1.00 56.47 113 ARG A C 1
ATOM 920 O O . ARG A 1 113 ? -23.042 0.218 21.826 1.00 56.47 113 ARG A O 1
ATOM 927 N N . LYS A 1 114 ? -21.151 0.686 22.938 1.00 56.34 114 LYS A N 1
ATOM 928 C CA . LYS A 1 114 ? -21.769 0.996 24.241 1.00 56.34 114 LYS A CA 1
ATOM 929 C C . LYS A 1 114 ? -22.249 2.453 24.383 1.00 56.34 114 LYS A C 1
ATOM 931 O O . LYS A 1 114 ? -22.948 2.751 25.346 1.00 56.34 114 LYS A O 1
ATOM 936 N N . LYS A 1 115 ? -21.848 3.354 23.484 1.00 55.56 115 LYS A N 1
ATOM 937 C CA . LYS A 1 115 ? -22.278 4.755 23.363 1.00 55.56 115 LYS A CA 1
ATOM 938 C C . LYS A 1 115 ? -22.906 4.893 21.968 1.00 55.56 115 LYS A C 1
ATOM 940 O O . LYS A 1 115 ? -22.199 4.7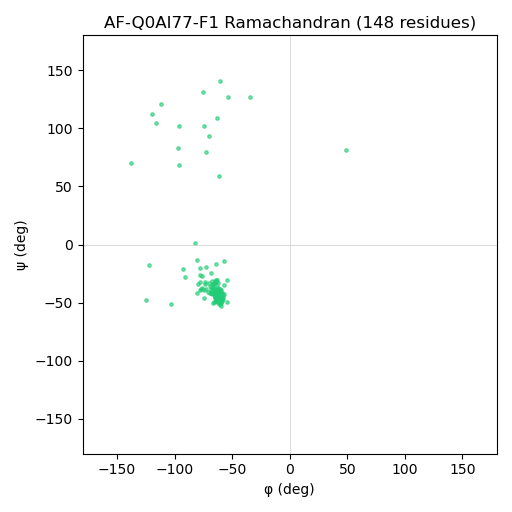22 20.988 1.00 55.56 115 LYS A O 1
ATOM 945 N N . ASP A 1 116 ? -24.214 5.117 21.869 1.00 53.62 116 ASP A N 1
ATOM 946 C CA . ASP A 1 116 ? -25.018 5.109 20.626 1.00 53.62 116 ASP A CA 1
ATOM 947 C C . ASP A 1 116 ? -24.620 6.165 19.555 1.00 53.62 116 ASP A C 1
ATOM 949 O O . ASP A 1 116 ? -25.427 6.988 19.132 1.00 53.62 116 ASP A O 1
ATOM 953 N N . ASP A 1 117 ? -23.381 6.150 19.061 1.00 58.84 117 ASP A N 1
ATOM 954 C CA . ASP A 1 117 ? -22.861 7.113 18.088 1.00 58.84 117 ASP A CA 1
ATOM 955 C C . ASP A 1 117 ? -22.944 6.550 16.656 1.00 58.84 117 ASP A C 1
ATOM 957 O O . ASP A 1 117 ? -21.982 6.031 16.080 1.00 58.84 117 ASP A O 1
ATOM 961 N N . VAL A 1 118 ? -24.128 6.684 16.045 1.00 56.78 118 VAL A N 1
ATOM 962 C CA . VAL A 1 118 ? -24.459 6.213 14.680 1.00 56.78 118 VAL A CA 1
ATOM 963 C C . VAL A 1 118 ? -23.523 6.791 13.604 1.00 56.78 118 VAL A C 1
ATOM 965 O O . VAL A 1 118 ? -23.154 6.090 12.655 1.00 56.78 118 VAL A O 1
ATOM 968 N N . LEU A 1 119 ? -23.075 8.040 13.774 1.00 56.94 119 LEU A N 1
ATOM 969 C CA . LEU A 1 119 ? -22.222 8.761 12.818 1.00 56.94 119 LEU A CA 1
ATOM 970 C C . LEU A 1 119 ? -20.817 8.158 12.673 1.00 56.94 119 LEU A C 1
ATOM 972 O O . LEU A 1 119 ? -20.253 8.161 11.575 1.00 56.94 119 LEU A O 1
ATOM 976 N N . LEU A 1 120 ? -20.259 7.601 13.753 1.00 60.12 120 LEU A N 1
ATOM 977 C CA . LEU A 1 120 ? -18.974 6.904 13.691 1.00 60.12 120 LEU A CA 1
ATOM 978 C C . LEU A 1 120 ? -19.102 5.604 12.894 1.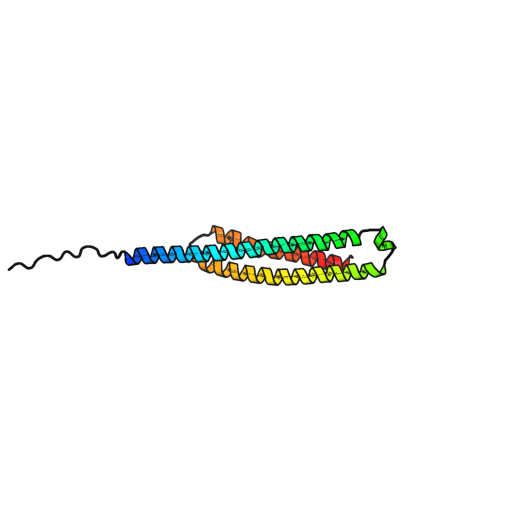00 60.12 120 LEU A C 1
ATOM 980 O O . LEU A 1 120 ? -18.227 5.301 12.087 1.00 60.12 120 LEU A O 1
ATOM 984 N N . SER A 1 121 ? -20.220 4.883 13.029 1.00 59.88 121 SER A N 1
ATOM 985 C CA . SER A 1 121 ? -20.417 3.605 12.334 1.00 59.88 121 SER A CA 1
ATOM 986 C C . SER A 1 121 ? -20.433 3.751 10.805 1.00 59.88 121 SER A C 1
ATOM 988 O O . SER A 1 121 ? -19.807 2.959 10.095 1.00 59.88 121 SER A O 1
ATOM 990 N N . HIS A 1 122 ? -21.069 4.808 10.286 1.00 58.94 122 HIS A N 1
ATOM 991 C CA . HIS A 1 122 ? -21.242 4.988 8.847 1.00 58.94 122 HIS A CA 1
ATOM 992 C C . HIS A 1 122 ? -19.941 5.412 8.152 1.00 58.94 122 HIS A C 1
ATOM 994 O O . HIS A 1 122 ? -19.557 4.819 7.138 1.00 58.94 122 HIS A O 1
ATOM 1000 N N . ARG A 1 123 ? -19.221 6.386 8.729 1.00 61.94 123 ARG A N 1
ATOM 1001 C CA . ARG A 1 123 ? -17.925 6.861 8.208 1.00 61.94 123 ARG A CA 1
ATOM 1002 C C . ARG A 1 123 ? -16.875 5.749 8.206 1.00 61.94 123 ARG A C 1
ATOM 1004 O O . ARG A 1 123 ? -16.011 5.694 7.334 1.00 61.94 123 ARG A O 1
ATOM 1011 N N . GLN A 1 124 ? -16.963 4.859 9.184 1.00 61.84 124 GLN A N 1
ATOM 1012 C CA . GLN A 1 124 ? -16.028 3.764 9.393 1.00 61.84 124 GLN A CA 1
ATOM 1013 C C . GLN A 1 124 ? -16.293 2.574 8.472 1.00 61.84 124 GLN A C 1
ATOM 1015 O O . GLN A 1 124 ? -15.342 1.964 7.992 1.00 61.84 124 GLN A O 1
ATOM 1020 N N . CYS A 1 125 ? -17.559 2.299 8.144 1.00 60.91 125 CYS A N 1
ATOM 1021 C CA . CYS A 1 125 ? -17.916 1.321 7.116 1.00 60.91 125 CYS A CA 1
ATOM 1022 C C . CYS A 1 125 ? -17.328 1.712 5.750 1.00 60.91 125 CYS A C 1
ATOM 1024 O O . CYS A 1 125 ? -16.658 0.905 5.109 1.00 60.91 125 CYS A O 1
ATOM 1026 N N . TRP A 1 126 ? -17.465 2.985 5.363 1.00 60.22 126 TRP A N 1
ATOM 1027 C CA . TRP A 1 126 ? -16.901 3.492 4.109 1.00 60.22 126 TRP A CA 1
ATOM 1028 C C . TRP A 1 126 ? -15.373 3.459 4.093 1.00 60.22 126 TRP A C 1
ATOM 1030 O O . TRP A 1 126 ? -14.783 3.006 3.116 1.00 60.22 126 TRP A O 1
ATOM 1040 N N . LYS A 1 127 ? -14.713 3.870 5.184 1.00 64.81 127 LYS A N 1
ATOM 1041 C CA . LYS A 1 127 ? -13.245 3.819 5.277 1.00 64.81 127 LYS A CA 1
ATOM 1042 C C . LYS A 1 127 ? -12.687 2.394 5.214 1.00 64.81 127 LYS A C 1
ATOM 1044 O O . LYS A 1 127 ? -11.665 2.188 4.570 1.00 64.81 127 LYS A O 1
ATOM 1049 N N . ASN A 1 128 ? -13.353 1.426 5.845 1.00 63.66 128 ASN A N 1
ATOM 1050 C CA . ASN A 1 128 ? -12.901 0.031 5.869 1.00 63.66 128 ASN A CA 1
ATOM 1051 C C . ASN A 1 128 ? -13.069 -0.700 4.533 1.00 63.66 128 ASN A C 1
ATOM 1053 O O . ASN A 1 128 ? -12.445 -1.738 4.345 1.00 63.66 128 ASN A O 1
ATOM 1057 N N . ILE A 1 129 ? -13.920 -0.202 3.635 1.00 65.00 129 ILE A N 1
ATOM 1058 C CA . ILE A 1 129 ? -14.170 -0.837 2.336 1.00 65.00 129 ILE A CA 1
ATOM 1059 C C . ILE A 1 129 ? -13.441 -0.074 1.230 1.00 65.00 129 ILE A C 1
ATOM 1061 O O . ILE A 1 129 ? -12.688 -0.667 0.466 1.00 65.00 129 ILE A O 1
ATOM 1065 N N . LEU A 1 130 ? -13.610 1.247 1.163 1.00 72.81 130 LEU A N 1
ATOM 1066 C CA . LEU A 1 130 ? -13.145 2.039 0.026 1.00 72.81 130 LEU A CA 1
ATOM 1067 C C . LEU A 1 130 ? -11.617 2.169 -0.022 1.00 72.81 130 LEU A C 1
ATOM 1069 O O . LEU A 1 130 ? -11.023 2.075 -1.091 1.00 72.81 130 LEU A O 1
ATOM 1073 N N . VAL A 1 131 ? -10.972 2.369 1.133 1.00 70.94 131 VAL A N 1
ATOM 1074 C CA . VAL A 1 131 ? -9.517 2.580 1.213 1.00 70.94 131 VAL A CA 1
ATOM 1075 C C . VAL A 1 131 ? -8.724 1.332 0.788 1.00 70.94 131 VAL A C 1
ATOM 1077 O O . VAL A 1 131 ? -7.851 1.479 -0.071 1.00 70.94 131 VAL A O 1
ATOM 1080 N N . PRO A 1 132 ? -9.010 0.115 1.301 1.00 71.62 132 PRO A N 1
ATOM 1081 C CA . PRO A 1 132 ? -8.328 -1.093 0.833 1.00 71.62 132 PRO A CA 1
ATOM 1082 C C . PRO A 1 132 ? -8.639 -1.431 -0.623 1.00 71.62 132 PRO A C 1
ATOM 1084 O O . PRO A 1 132 ? -7.735 -1.806 -1.356 1.00 71.62 132 PRO A O 1
ATOM 1087 N N . VAL A 1 133 ? -9.878 -1.236 -1.086 1.00 76.50 133 VAL A N 1
ATOM 1088 C CA . VAL A 1 133 ? -10.220 -1.502 -2.493 1.00 76.50 133 VAL A CA 1
ATOM 1089 C C . VAL A 1 133 ? -9.444 -0.580 -3.438 1.00 76.50 133 VAL A C 1
ATOM 1091 O O . VAL A 1 133 ? -8.886 -1.052 -4.425 1.00 76.50 133 VAL A O 1
ATOM 1094 N N . ALA A 1 134 ? -9.350 0.716 -3.125 1.00 78.81 134 ALA A N 1
ATOM 1095 C CA . ALA A 1 134 ? -8.618 1.670 -3.956 1.00 78.81 134 ALA A CA 1
ATOM 1096 C C . ALA A 1 134 ? -7.112 1.364 -4.007 1.00 78.81 134 ALA A C 1
ATOM 1098 O O . ALA A 1 134 ? -6.507 1.372 -5.077 1.00 78.81 134 ALA A O 1
ATOM 1099 N N . THR A 1 135 ? -6.505 1.058 -2.861 1.00 77.94 135 THR A N 1
ATOM 1100 C CA . THR A 1 135 ? -5.067 0.748 -2.778 1.00 77.94 135 THR A CA 1
ATOM 1101 C C . THR A 1 135 ? -4.726 -0.584 -3.434 1.00 77.94 135 THR A C 1
ATOM 1103 O O . THR A 1 135 ? -3.767 -0.642 -4.199 1.00 7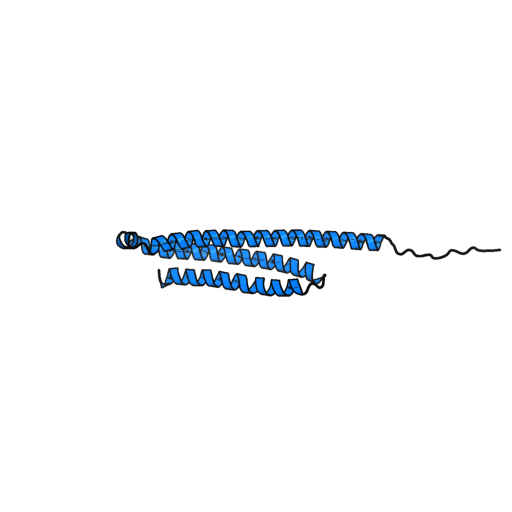7.94 135 THR A O 1
ATOM 1106 N N . TYR A 1 136 ? -5.539 -1.628 -3.247 1.00 82.38 136 TYR A N 1
ATOM 1107 C CA . TYR A 1 136 ? -5.370 -2.886 -3.980 1.00 82.38 136 TYR A CA 1
ATOM 1108 C C . TYR A 1 136 ? -5.521 -2.692 -5.486 1.00 82.38 136 TYR A C 1
ATOM 1110 O O . TYR A 1 136 ? -4.732 -3.250 -6.242 1.00 82.38 136 TYR A O 1
ATOM 1118 N N . GLY A 1 137 ? -6.466 -1.855 -5.926 1.00 83.50 137 GLY A N 1
ATOM 1119 C CA . GLY A 1 137 ? -6.603 -1.489 -7.335 1.00 83.50 137 GLY A CA 1
ATOM 1120 C C . GLY A 1 137 ? -5.327 -0.861 -7.906 1.00 83.50 137 GLY A C 1
ATOM 1121 O O . GLY A 1 137 ? -4.888 -1.253 -8.985 1.00 83.50 137 GLY A O 1
ATOM 1122 N N . ILE A 1 138 ? -4.688 0.049 -7.162 1.00 84.88 138 ILE A N 1
ATOM 1123 C CA . ILE A 1 138 ? -3.415 0.671 -7.563 1.00 84.88 138 ILE A CA 1
ATOM 1124 C C . ILE A 1 138 ? -2.303 -0.379 -7.670 1.00 84.88 138 ILE A C 1
ATOM 1126 O O . ILE A 1 138 ? -1.606 -0.421 -8.684 1.00 84.88 138 ILE A O 1
ATOM 1130 N N . PHE A 1 139 ? -2.141 -1.248 -6.669 1.00 84.69 139 PHE A N 1
ATOM 1131 C CA . PHE A 1 139 ? -1.103 -2.284 -6.700 1.00 84.69 139 PHE A CA 1
ATOM 1132 C C . PHE A 1 139 ? -1.318 -3.288 -7.831 1.00 84.69 139 PHE A C 1
ATOM 1134 O O . PHE A 1 139 ? -0.383 -3.562 -8.576 1.00 84.69 139 PHE A O 1
ATOM 1141 N N . ILE A 1 140 ? -2.544 -3.788 -8.012 1.00 84.56 140 ILE A N 1
ATOM 1142 C CA . ILE A 1 140 ? -2.873 -4.734 -9.086 1.00 84.56 140 ILE A CA 1
ATOM 1143 C C . ILE A 1 140 ? -2.653 -4.079 -10.451 1.00 84.56 140 ILE A C 1
ATOM 1145 O O . ILE A 1 140 ? -2.017 -4.677 -11.312 1.00 84.56 140 ILE A O 1
ATOM 1149 N N . GLY A 1 141 ? -3.113 -2.839 -10.643 1.00 85.75 141 GLY A N 1
ATOM 1150 C CA . GLY A 1 141 ? -2.910 -2.108 -11.894 1.00 85.75 141 GLY A CA 1
ATOM 1151 C C . GLY A 1 141 ? -1.429 -1.892 -12.212 1.00 85.75 141 GLY A C 1
ATOM 1152 O O . GLY A 1 141 ? -1.003 -2.115 -13.343 1.00 85.75 141 GLY A O 1
ATOM 1153 N N . THR A 1 142 ? -0.627 -1.534 -11.205 1.00 83.38 142 THR A N 1
ATOM 1154 C CA . THR A 1 142 ? 0.821 -1.339 -11.383 1.00 83.38 142 THR A CA 1
ATOM 1155 C C . THR A 1 142 ? 1.540 -2.666 -11.645 1.00 83.38 142 THR A C 1
ATOM 1157 O O . THR A 1 142 ? 2.462 -2.725 -12.450 1.00 83.38 142 THR A O 1
ATOM 1160 N N . LEU A 1 143 ? 1.100 -3.756 -11.014 1.00 85.62 143 LEU A N 1
ATOM 1161 C CA . LEU A 1 143 ? 1.664 -5.089 -11.215 1.00 85.62 143 LEU A CA 1
ATOM 1162 C C . LEU A 1 143 ? 1.358 -5.621 -12.621 1.00 85.62 143 LEU A C 1
ATOM 1164 O O . LEU A 1 143 ? 2.245 -6.157 -13.277 1.00 85.62 143 LEU A O 1
ATOM 1168 N N . VAL A 1 144 ? 0.131 -5.422 -13.109 1.00 86.38 144 VAL A N 1
ATOM 1169 C CA . VAL A 1 144 ? -0.248 -5.747 -14.494 1.00 86.38 144 VAL A CA 1
ATOM 1170 C C . VAL A 1 144 ? 0.573 -4.926 -15.488 1.00 86.38 144 VAL A C 1
ATOM 1172 O O . VAL A 1 144 ? 1.026 -5.473 -16.488 1.00 86.38 144 VAL A O 1
ATOM 1175 N N . PHE A 1 145 ? 0.817 -3.645 -15.200 1.00 85.56 145 PHE A N 1
ATOM 1176 C CA . PHE A 1 145 ? 1.697 -2.814 -16.020 1.00 85.56 145 PHE A CA 1
ATOM 1177 C C . PHE A 1 145 ? 3.117 -3.395 -16.101 1.00 85.56 145 PHE A C 1
ATOM 1179 O O . PHE A 1 145 ? 3.631 -3.572 -17.203 1.00 85.56 145 PHE A O 1
ATOM 1186 N N . TRP A 1 146 ? 3.718 -3.761 -14.964 1.00 84.00 146 TRP A N 1
ATOM 1187 C CA . TRP A 1 146 ? 5.076 -4.316 -14.931 1.00 84.00 146 TRP A CA 1
ATOM 1188 C C . TRP A 1 146 ? 5.212 -5.699 -15.578 1.00 84.00 146 TRP A C 1
ATOM 1190 O O . TRP A 1 146 ? 6.278 -6.006 -16.095 1.00 84.00 146 TRP A O 1
ATOM 1200 N N . LEU A 1 147 ? 4.172 -6.538 -15.530 1.00 80.38 147 LEU A N 1
ATOM 1201 C CA . LEU A 1 147 ? 4.221 -7.903 -16.072 1.00 80.38 147 LEU A CA 1
ATOM 1202 C C . LEU A 1 147 ? 3.732 -8.024 -17.521 1.00 80.38 147 LEU A C 1
ATOM 1204 O O . LEU A 1 147 ? 4.019 -9.031 -18.163 1.00 80.38 147 LEU A O 1
ATOM 1208 N N . GLY A 1 148 ? 2.934 -7.070 -18.004 1.00 74.12 148 GLY A N 1
ATOM 1209 C CA 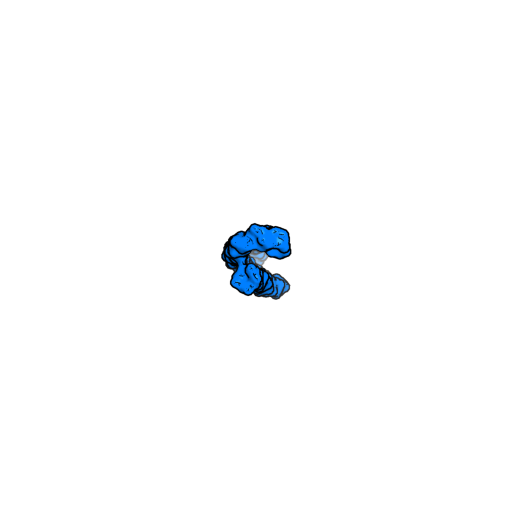. GLY A 1 148 ? 2.246 -7.186 -19.292 1.00 74.12 148 GLY A CA 1
ATOM 1210 C C . GLY A 1 148 ? 2.542 -6.088 -20.310 1.00 74.12 148 GLY A C 1
ATOM 1211 O O . GLY A 1 148 ? 2.217 -6.281 -21.479 1.00 74.12 148 GLY A O 1
ATOM 1212 N N . ILE A 1 149 ? 3.091 -4.942 -19.894 1.00 71.56 149 ILE A N 1
ATOM 1213 C CA . ILE A 1 149 ? 3.300 -3.776 -20.774 1.00 71.56 149 ILE A CA 1
ATOM 1214 C C . ILE A 1 149 ? 4.756 -3.323 -20.777 1.00 71.56 149 ILE A C 1
ATOM 1216 O O . ILE A 1 149 ? 5.284 -3.039 -21.852 1.00 71.56 149 ILE A O 1
ATOM 1220 N N . ALA A 1 150 ? 5.351 -3.184 -19.588 1.00 66.00 150 ALA A N 1
ATOM 1221 C CA . ALA A 1 150 ? 6.772 -2.893 -19.445 1.00 66.00 150 ALA A CA 1
ATOM 1222 C C . ALA A 1 150 ? 7.584 -3.988 -20.128 1.00 66.00 150 ALA A C 1
ATOM 1224 O O . ALA A 1 150 ? 8.643 -3.655 -20.702 1.00 66.00 150 ALA A O 1
#

Sequence (150 aa):
MNYQKISFRRLTSPICAQSRSTDKKLCDYKLTELLISIRHYSMLRFAILTIYFAVSGGLLVKFFDSGFSQHYPELLWLFQVGGGTVTIAFFIYEIVLDDNLRRLWKSVAATVRKKDDVLLSHRQCWKNILVPVATYGIFIGTLVFWLGIA

Secondary structure (DSSP, 8-state):
-------------HHHHHHHHHHHHHHHHHHHHHHHHHHHHHHHHHHHHHHHHHHHHHHHHHHT-HHHHHH-HHHHHHHHHHHHHHHHHHHHHHHHHHHHHHHHHHHHHHHHTTS--HHHHHHHHHHHHHHHHHHHHHHHHHHHHHHHT-

pLDDT: mean 72.64, std 14.55, range [35.62, 89.81]

Mean predicted aligned error: 12.87 Å

Foldseek 3Di:
DDDDDDDPDDCPDVVVVVVVVVVVVVLVVVLVVLVVVLVVLVVVLVVLVVVLCVVLVVLVVQLPPPVNCVPCVVCNLVSLVVQLVSLVVSLVVLVVSLVVSVVSVVVSCVSCVVPPDPVVVVVVVCCNPVVSVVVVVVSVVSNCCSPPPD